Protein AF-A0A2T4RXW9-F1 (afdb_monomer_lite)

InterPro domains:
  IPR000600 ROK family [PF00480] (1-133)
  IPR000600 ROK family [PTHR18964] (1-134)
  IPR043129 ATPase, nucleotide binding domain [SSF53067] (1-134)

Radius of gyration: 15.94 Å; chains: 1; bounding box: 41×26×48 Å

pLDDT: mean 94.67, std 6.49, range [52.62, 98.5]

Foldseek 3Di:
DFDFAWDQDPNDTDLPPPRCPRRQQQPQLPPVQQDDDPVGGGRGLRLCQPFVNLVVLCLVCVVVDPFDFPCVVCVVVVNDTSLNLLVRVVVVRPSSVVSVVSNVVSVVVSVVVCCVVPVDPDDDDDDPCVVSPD

Secondary structure (DSSP, 8-state):
-------EETTEE---SSS-TT-GGGSB--TT--SB-TTS-BSBTHHHHSHHHHHHHHHHHGGG-----TTHHHHHTT---HHHHHHHHHTT-HHHHHHHHHHHHHHHHHHHHHHHHH--S-----STTGGGG-

Structure (mmCIF, N/CA/C/O backbone):
data_AF-A0A2T4RXW9-F1
#
_entry.id   AF-A0A2T4RXW9-F1
#
loop_
_atom_site.group_PDB
_atom_site.id
_atom_site.type_symbol
_atom_site.label_atom_id
_atom_site.label_alt_id
_atom_site.label_comp_id
_atom_site.label_asym_id
_atom_site.label_entity_id
_atom_site.label_seq_id
_atom_site.pdbx_PDB_ins_code
_atom_site.Cartn_x
_atom_site.Cartn_y
_atom_site.Cartn_z
_atom_site.occupancy
_atom_site.B_iso_or_equiv
_atom_site.auth_seq_id
_atom_site.auth_comp_id
_atom_site.auth_asym_id
_atom_site.auth_atom_id
_atom_site.pdbx_PDB_model_num
ATOM 1 N N . THR A 1 1 ? 6.193 -7.830 5.918 1.00 68.06 1 THR A N 1
ATOM 2 C CA . THR A 1 1 ? 5.883 -8.152 4.504 1.00 68.06 1 THR A CA 1
ATOM 3 C C . THR A 1 1 ? 5.843 -6.855 3.726 1.00 68.06 1 THR A C 1
ATOM 5 O O . THR A 1 1 ? 5.396 -5.870 4.300 1.00 68.06 1 THR A O 1
ATOM 8 N N . GLY A 1 2 ? 6.357 -6.832 2.495 1.00 88.94 2 GLY A N 1
ATOM 9 C CA . GLY A 1 2 ? 6.596 -5.599 1.734 1.00 88.94 2 GLY A CA 1
ATOM 10 C C . GLY A 1 2 ? 5.673 -5.380 0.534 1.00 88.94 2 GLY A C 1
ATOM 11 O O . GLY A 1 2 ? 4.730 -6.145 0.332 1.00 88.94 2 GLY A O 1
ATOM 12 N N . VAL A 1 3 ? 5.964 -4.350 -0.266 1.00 95.00 3 VAL A N 1
ATOM 13 C CA . VAL A 1 3 ? 5.346 -4.127 -1.589 1.00 95.00 3 VAL A CA 1
ATOM 14 C C . VAL A 1 3 ? 6.419 -4.311 -2.660 1.00 95.00 3 VAL A C 1
ATOM 16 O O . VAL A 1 3 ? 7.339 -3.510 -2.760 1.00 95.00 3 VAL A O 1
ATOM 19 N N . GLY A 1 4 ? 6.304 -5.369 -3.461 1.00 93.00 4 GLY A N 1
ATOM 20 C CA . GLY A 1 4 ? 7.194 -5.627 -4.597 1.00 93.00 4 GLY A CA 1
ATOM 21 C C . GLY A 1 4 ? 6.588 -5.167 -5.921 1.00 93.00 4 GLY A C 1
ATOM 22 O O . GLY A 1 4 ? 5.380 -4.949 -6.015 1.00 93.00 4 GLY A O 1
ATOM 23 N N . GLY A 1 5 ? 7.421 -5.050 -6.953 1.00 93.38 5 GLY A N 1
ATOM 24 C CA . GLY A 1 5 ? 6.986 -4.726 -8.308 1.00 93.38 5 GLY A CA 1
ATOM 25 C C . GLY A 1 5 ? 7.767 -5.474 -9.374 1.00 93.38 5 GLY A C 1
ATOM 26 O O . GLY A 1 5 ? 8.838 -6.018 -9.127 1.00 93.38 5 GLY A O 1
ATOM 27 N N . GLY A 1 6 ? 7.206 -5.490 -10.579 1.00 94.75 6 GLY A N 1
ATOM 28 C CA . GLY A 1 6 ? 7.844 -6.038 -11.766 1.00 94.75 6 GLY A CA 1
ATOM 29 C C . GLY A 1 6 ? 7.300 -5.358 -13.014 1.00 94.75 6 GLY A C 1
ATOM 30 O O . GLY A 1 6 ? 6.125 -4.999 -13.070 1.00 94.75 6 GLY A O 1
ATOM 31 N N . ILE A 1 7 ? 8.158 -5.173 -14.016 1.00 95.94 7 ILE A N 1
ATOM 32 C CA . ILE A 1 7 ? 7.764 -4.654 -15.328 1.00 95.94 7 ILE A CA 1
ATOM 33 C C . ILE A 1 7 ? 8.137 -5.694 -16.381 1.00 95.94 7 ILE A C 1
ATOM 35 O O . ILE A 1 7 ? 9.286 -6.137 -16.453 1.00 95.94 7 ILE A O 1
ATOM 39 N N . ILE A 1 8 ? 7.162 -6.056 -17.215 1.00 96.75 8 ILE A N 1
ATOM 40 C CA . ILE A 1 8 ? 7.368 -6.863 -18.419 1.00 96.75 8 ILE A CA 1
ATOM 41 C C . ILE A 1 8 ? 7.169 -5.945 -19.622 1.00 96.75 8 ILE A C 1
ATOM 43 O O . ILE A 1 8 ? 6.086 -5.396 -19.812 1.00 96.75 8 ILE A O 1
ATOM 47 N N . SER A 1 9 ? 8.207 -5.791 -20.443 1.00 96.38 9 SER A N 1
ATOM 48 C CA . SER A 1 9 ? 8.174 -4.997 -21.671 1.00 96.38 9 SER A CA 1
ATOM 49 C C . SER A 1 9 ? 8.658 -5.843 -22.841 1.00 96.38 9 SER A C 1
ATOM 51 O O . SER A 1 9 ? 9.688 -6.511 -22.747 1.00 96.38 9 SER A O 1
ATOM 53 N N . ASN A 1 10 ? 7.890 -5.866 -23.934 1.00 95.81 10 ASN A N 1
ATOM 54 C CA . ASN A 1 10 ? 8.174 -6.691 -25.117 1.00 95.81 10 ASN A CA 1
ATOM 55 C C . ASN A 1 10 ? 8.440 -8.172 -24.776 1.00 95.81 10 ASN A C 1
ATOM 57 O O . ASN A 1 10 ? 9.373 -8.787 -25.292 1.00 95.81 10 ASN A O 1
ATOM 61 N N . GLY A 1 11 ? 7.648 -8.731 -23.854 1.00 96.38 11 GLY A N 1
ATOM 62 C CA . GLY A 1 11 ? 7.772 -10.124 -23.409 1.00 96.38 11 GLY A CA 1
ATOM 63 C C . GLY A 1 11 ? 8.999 -10.423 -22.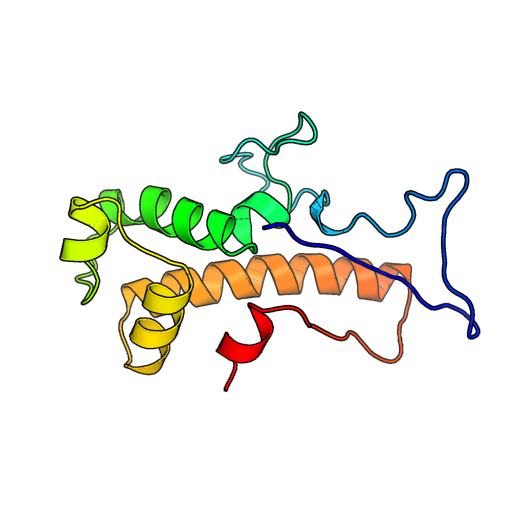540 1.00 96.38 11 GLY A C 1
ATOM 64 O O . GLY A 1 11 ? 9.256 -11.588 -22.253 1.00 96.38 11 GLY A O 1
ATOM 65 N N . LYS A 1 12 ? 9.761 -9.407 -22.113 1.00 96.69 12 LYS A N 1
ATOM 66 C CA . LYS A 1 12 ? 10.962 -9.566 -21.280 1.00 96.69 12 LYS A CA 1
ATOM 67 C C . LYS A 1 12 ? 10.815 -8.847 -19.945 1.00 96.69 12 LYS A C 1
ATOM 69 O O . LYS A 1 12 ? 10.240 -7.761 -19.879 1.00 96.69 12 LYS A O 1
ATOM 74 N N . LEU A 1 13 ? 11.373 -9.442 -18.894 1.00 95.88 13 LEU A N 1
ATOM 75 C CA . LEU A 1 13 ? 11.480 -8.799 -17.587 1.00 95.88 13 LEU A CA 1
ATOM 76 C C . LEU A 1 13 ? 12.491 -7.651 -17.634 1.00 95.88 13 LEU A C 1
ATOM 78 O O . LEU A 1 13 ? 13.586 -7.780 -18.186 1.00 95.88 13 LEU A O 1
ATOM 82 N N . VAL A 1 14 ? 12.120 -6.525 -17.032 1.00 95.69 14 VAL A N 1
ATOM 83 C CA . VAL A 1 14 ? 13.002 -5.370 -16.865 1.00 95.69 14 VAL A CA 1
ATOM 84 C C . VAL A 1 14 ? 13.745 -5.504 -15.539 1.00 95.69 14 VAL A C 1
ATOM 86 O O . VAL A 1 14 ? 13.194 -5.223 -14.480 1.00 95.69 14 VAL A O 1
ATOM 89 N N . HIS A 1 15 ? 15.015 -5.899 -15.606 1.00 95.69 15 HIS A N 1
ATOM 90 C CA . HIS A 1 15 ? 15.870 -6.047 -14.422 1.00 95.69 15 HIS A CA 1
ATOM 91 C C . HIS A 1 15 ? 16.590 -4.752 -14.011 1.00 95.69 15 HIS A C 1
ATOM 93 O O . HIS A 1 15 ? 17.044 -4.636 -12.878 1.00 95.69 15 HIS A O 1
ATOM 99 N N . GLY A 1 16 ? 16.714 -3.769 -14.908 1.00 94.81 16 GLY A N 1
ATOM 100 C CA . GLY A 1 16 ? 17.574 -2.600 -14.686 1.00 94.81 16 GLY A CA 1
ATOM 101 C C . GLY A 1 16 ? 19.072 -2.939 -14.751 1.00 94.81 16 GLY A C 1
ATOM 102 O O . GLY A 1 16 ? 19.454 -4.070 -15.036 1.00 94.81 16 GLY A O 1
ATOM 103 N N . HIS A 1 17 ? 19.933 -1.946 -14.509 1.00 96.12 17 HIS A N 1
ATOM 104 C CA . HIS A 1 17 ? 21.391 -2.090 -14.644 1.00 96.12 17 HIS A CA 1
ATOM 105 C C . HIS A 1 17 ? 22.004 -3.115 -13.669 1.00 96.12 17 HIS A C 1
ATOM 107 O O . HIS A 1 17 ? 22.944 -3.815 -14.031 1.00 96.12 17 HIS A O 1
ATOM 113 N N . ASN A 1 18 ? 21.464 -3.213 -12.451 1.00 94.62 18 ASN A N 1
ATOM 114 C CA . ASN A 1 18 ? 22.005 -4.023 -11.353 1.00 94.62 18 ASN A CA 1
ATOM 115 C C . ASN A 1 18 ? 20.979 -4.995 -10.738 1.00 94.62 18 ASN A C 1
ATOM 117 O O . ASN A 1 18 ? 21.178 -5.466 -9.623 1.00 94.62 18 ASN A O 1
ATOM 121 N N . GLY A 1 19 ? 19.868 -5.269 -11.425 1.00 93.81 19 GLY A N 1
ATOM 122 C CA . GLY A 1 19 ? 18.820 -6.162 -10.919 1.00 93.81 19 GLY A CA 1
ATOM 123 C C . GLY A 1 19 ? 17.761 -5.501 -10.028 1.00 93.81 19 GLY A C 1
ATOM 124 O O . GLY A 1 19 ? 16.800 -6.173 -9.679 1.00 93.81 19 GLY A O 1
ATOM 125 N N . SER A 1 20 ? 17.882 -4.208 -9.701 1.00 92.38 20 SER A N 1
ATOM 126 C CA . SER A 1 20 ? 16.906 -3.457 -8.883 1.00 92.38 20 SER A CA 1
ATOM 127 C C . SER A 1 20 ? 15.842 -2.720 -9.713 1.00 92.38 20 SER A C 1
ATOM 129 O O . SER A 1 20 ? 15.364 -1.645 -9.345 1.00 92.38 20 SER A O 1
ATOM 131 N N . GLY A 1 21 ? 15.515 -3.233 -10.899 1.00 92.12 21 GLY A N 1
ATOM 132 C CA . GLY A 1 21 ? 14.428 -2.703 -11.716 1.00 92.12 21 GLY A CA 1
ATOM 133 C C . GLY A 1 21 ? 13.073 -2.877 -11.025 1.00 92.12 21 GLY A C 1
ATOM 134 O O . GLY A 1 21 ? 12.817 -3.901 -10.409 1.00 92.12 21 GLY A O 1
ATOM 135 N N . ALA A 1 22 ? 12.186 -1.889 -11.180 1.00 92.88 22 ALA A N 1
ATOM 136 C CA . ALA A 1 22 ? 10.798 -1.948 -10.709 1.00 92.88 22 ALA A CA 1
ATOM 137 C C . ALA A 1 22 ? 10.598 -2.099 -9.181 1.00 92.88 22 ALA A C 1
ATOM 139 O O . ALA A 1 22 ? 9.590 -2.652 -8.745 1.00 92.88 22 ALA A O 1
ATOM 140 N N . GLU A 1 23 ? 11.484 -1.513 -8.369 1.00 94.88 23 GLU A N 1
ATOM 141 C CA . GLU A 1 23 ? 11.348 -1.365 -6.905 1.00 94.88 23 GLU A CA 1
ATOM 142 C C . GLU A 1 23 ? 10.218 -0.382 -6.500 1.00 94.88 23 GLU A C 1
ATOM 144 O O . GLU A 1 23 ? 10.430 0.627 -5.818 1.00 94.88 23 GLU A O 1
ATOM 149 N N . ILE A 1 24 ? 8.985 -0.642 -6.955 1.00 94.75 24 ILE A N 1
ATOM 150 C CA . ILE A 1 24 ? 7.825 0.256 -6.804 1.00 94.75 24 ILE A CA 1
ATOM 151 C C . ILE A 1 24 ? 7.409 0.451 -5.344 1.00 94.75 24 ILE A C 1
ATOM 153 O O . ILE A 1 24 ? 6.852 1.493 -5.004 1.00 94.75 24 ILE A O 1
ATOM 157 N N . GLY A 1 25 ? 7.712 -0.508 -4.462 1.00 96.56 25 GLY A N 1
ATOM 158 C CA . GLY A 1 25 ? 7.450 -0.386 -3.028 1.00 96.56 25 GLY A CA 1
ATOM 159 C C . GLY A 1 25 ? 8.159 0.800 -2.390 1.00 96.56 25 GLY A C 1
ATOM 160 O O . GLY A 1 25 ? 7.667 1.356 -1.409 1.00 96.56 25 GLY A O 1
ATOM 161 N N . HIS A 1 26 ? 9.273 1.240 -2.978 1.00 97.12 26 HIS A N 1
ATOM 162 C CA . HIS A 1 26 ? 10.061 2.370 -2.500 1.00 97.12 26 HIS A CA 1
ATOM 163 C C . HIS A 1 26 ? 9.709 3.699 -3.178 1.00 97.12 26 HIS A C 1
ATOM 165 O O . HIS A 1 26 ? 10.315 4.726 -2.856 1.00 97.12 26 HIS A O 1
ATOM 171 N N . PHE A 1 27 ? 8.703 3.718 -4.059 1.00 95.12 27 PHE A N 1
ATOM 172 C CA . PHE A 1 27 ? 8.151 4.955 -4.602 1.00 95.12 27 PHE A CA 1
ATOM 173 C C . PHE A 1 27 ? 7.596 5.809 -3.458 1.00 95.12 27 PHE A C 1
ATOM 175 O O . PHE A 1 27 ? 6.800 5.322 -2.657 1.00 95.12 27 PHE A O 1
ATOM 182 N N . ARG A 1 28 ? 7.993 7.084 -3.358 1.00 97.12 28 ARG A N 1
ATOM 183 C CA . ARG A 1 28 ? 7.434 7.982 -2.339 1.00 97.12 28 ARG A CA 1
ATOM 184 C C . ARG A 1 28 ? 6.034 8.439 -2.745 1.00 97.12 28 ARG A C 1
ATOM 186 O O . ARG A 1 28 ? 5.897 9.220 -3.681 1.00 97.12 28 ARG A O 1
ATOM 193 N N . VAL A 1 29 ? 5.027 7.954 -2.029 1.00 98.00 29 VAL A N 1
ATOM 194 C CA . VAL A 1 29 ? 3.603 8.264 -2.259 1.00 98.00 29 VAL A CA 1
ATOM 195 C C . VAL A 1 29 ? 2.973 9.000 -1.079 1.00 98.00 29 VAL A C 1
ATOM 197 O O . VAL A 1 29 ? 1.980 9.701 -1.246 1.00 98.00 29 VAL A O 1
ATOM 200 N N . ASP A 1 30 ? 3.565 8.876 0.109 1.00 97.81 30 ASP A N 1
ATOM 201 C CA . ASP A 1 30 ? 3.232 9.709 1.254 1.00 97.81 30 ASP A CA 1
ATOM 202 C C . ASP A 1 30 ? 4.176 10.918 1.298 1.00 97.81 30 ASP A C 1
ATOM 204 O O . ASP A 1 30 ? 5.315 10.838 1.768 1.00 97.81 30 ASP A O 1
ATOM 208 N N . PHE A 1 31 ? 3.696 12.047 0.778 1.00 96.56 31 PHE A N 1
ATOM 209 C CA . PHE A 1 31 ? 4.461 13.295 0.693 1.00 96.56 31 PHE A CA 1
ATOM 210 C C . PHE A 1 31 ? 4.719 13.950 2.049 1.00 96.56 31 PHE A C 1
ATOM 212 O O . PHE A 1 31 ? 5.733 14.633 2.203 1.00 96.56 31 PHE A O 1
ATOM 219 N N . ASP A 1 32 ? 3.874 13.662 3.039 1.00 97.19 32 ASP A N 1
ATOM 220 C CA . ASP A 1 32 ? 4.060 14.110 4.420 1.00 97.19 32 ASP A CA 1
ATOM 221 C C . ASP A 1 32 ? 5.138 13.293 5.146 1.00 97.19 32 ASP A C 1
ATOM 223 O O . ASP A 1 32 ? 5.513 13.621 6.270 1.00 97.19 32 ASP A O 1
ATOM 227 N N . GLN A 1 33 ? 5.660 12.232 4.511 1.00 97.25 33 GLN A N 1
ATOM 228 C CA . GLN A 1 33 ? 6.786 11.434 5.003 1.00 97.25 33 GLN A CA 1
ATOM 229 C C . GLN A 1 33 ? 6.558 10.868 6.415 1.00 97.25 33 GLN A C 1
ATOM 231 O O . GLN A 1 33 ? 7.497 10.756 7.209 1.00 97.25 33 GLN A O 1
ATOM 236 N N . ARG A 1 34 ? 5.313 10.481 6.724 1.00 97.44 34 ARG A N 1
ATOM 237 C CA . ARG A 1 34 ? 4.868 10.135 8.085 1.00 97.44 34 ARG A CA 1
ATOM 238 C C . ARG A 1 34 ? 5.516 8.870 8.624 1.00 97.44 34 ARG A C 1
ATOM 240 O O . ARG A 1 34 ? 5.683 8.746 9.833 1.00 97.44 34 ARG A O 1
ATOM 247 N N . PHE A 1 35 ? 5.866 7.933 7.746 1.00 98.12 35 PHE A N 1
ATOM 248 C CA . PHE A 1 35 ? 6.380 6.623 8.137 1.00 98.12 35 PHE A CA 1
ATOM 249 C C . PHE A 1 35 ? 7.759 6.362 7.533 1.00 98.12 35 PHE A C 1
ATOM 251 O O . PHE A 1 35 ? 7.955 6.504 6.319 1.00 98.12 35 PHE A O 1
ATOM 258 N N . ALA A 1 36 ? 8.698 5.948 8.384 1.00 98.00 36 ALA A N 1
ATOM 259 C CA . ALA A 1 36 ? 10.020 5.494 7.973 1.00 98.00 36 ALA A CA 1
ATOM 260 C C . ALA A 1 36 ? 9.929 4.143 7.244 1.00 98.00 36 ALA A C 1
ATOM 262 O O . ALA A 1 36 ? 9.133 3.277 7.607 1.00 98.00 36 ALA A O 1
ATOM 263 N N . CYS A 1 37 ? 10.750 3.971 6.211 1.00 97.75 37 CYS A N 1
ATOM 264 C CA . CYS A 1 37 ? 10.898 2.737 5.452 1.00 97.75 37 CYS A CA 1
ATOM 265 C C . CYS A 1 37 ? 12.264 2.111 5.739 1.00 97.75 37 CYS A C 1
ATOM 267 O O . CYS A 1 37 ? 13.265 2.810 5.905 1.00 97.75 37 CYS A O 1
ATOM 269 N N . ASN A 1 38 ? 12.329 0.782 5.707 1.00 94.44 38 ASN A N 1
ATOM 270 C CA . ASN A 1 38 ? 13.564 0.036 5.943 1.00 94.44 38 ASN A CA 1
ATOM 271 C C . ASN A 1 38 ? 14.639 0.273 4.868 1.00 94.44 38 ASN A C 1
ATOM 273 O O . ASN A 1 38 ? 15.803 -0.037 5.098 1.00 94.44 38 ASN A O 1
ATOM 277 N N . CYS A 1 39 ? 14.288 0.867 3.721 1.00 95.69 39 CYS A N 1
ATOM 278 C CA . CYS A 1 39 ? 15.264 1.295 2.714 1.00 95.69 39 CYS A CA 1
ATOM 279 C C . CYS A 1 39 ? 16.042 2.572 3.099 1.00 95.69 39 CYS A C 1
ATOM 281 O O . CYS A 1 39 ? 16.876 3.032 2.320 1.00 95.69 39 CYS A O 1
ATOM 283 N N . GLY A 1 40 ? 15.758 3.171 4.264 1.00 97.19 40 GLY A N 1
ATOM 284 C CA . GLY A 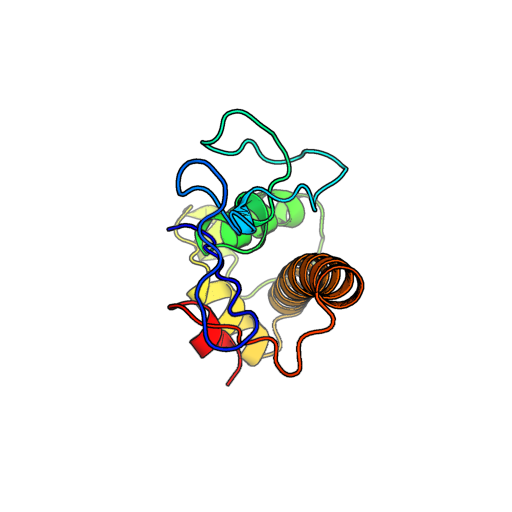1 40 ? 16.423 4.377 4.772 1.00 97.19 40 GLY A CA 1
ATOM 285 C C . GLY A 1 40 ? 15.759 5.701 4.375 1.00 97.19 40 GLY A C 1
ATOM 286 O O . GLY A 1 40 ? 16.297 6.765 4.672 1.00 97.19 40 GLY A O 1
ATOM 287 N N . LYS A 1 41 ? 14.600 5.659 3.704 1.00 96.75 41 LYS A N 1
ATOM 288 C CA . LYS A 1 41 ? 13.794 6.836 3.319 1.00 96.75 41 LYS A CA 1
ATOM 289 C C . LYS A 1 41 ? 12.459 6.865 4.069 1.00 96.75 41 LYS A C 1
ATOM 291 O O . LYS A 1 41 ? 12.115 5.916 4.766 1.00 96.75 41 LYS A O 1
ATOM 296 N N . ASN A 1 42 ? 11.664 7.915 3.853 1.00 98.25 42 ASN A N 1
ATOM 297 C CA . ASN A 1 42 ? 10.317 8.050 4.412 1.00 98.25 42 ASN A CA 1
ATOM 298 C C . ASN A 1 42 ? 9.249 8.153 3.316 1.00 98.25 42 ASN A C 1
ATOM 300 O O . ASN A 1 42 ? 9.488 8.702 2.237 1.00 98.25 42 ASN A O 1
ATOM 304 N N . GLY A 1 43 ? 8.048 7.664 3.631 1.00 97.94 43 GLY A N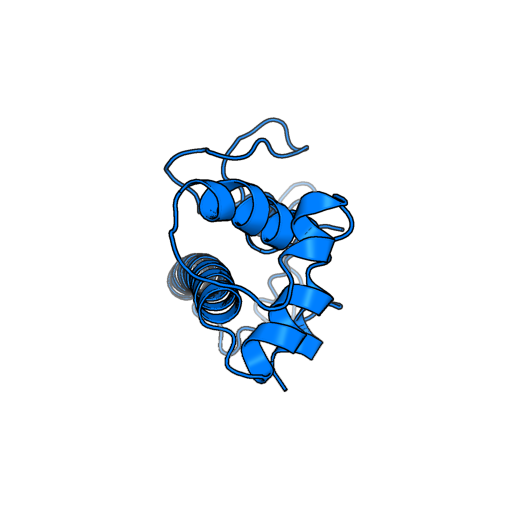 1
ATOM 305 C CA . GLY A 1 43 ? 6.851 7.815 2.798 1.00 97.94 43 GLY A CA 1
ATOM 306 C C . GLY A 1 43 ? 6.775 6.897 1.574 1.00 97.94 43 GLY A C 1
ATOM 307 O O . GLY A 1 43 ? 6.054 7.192 0.618 1.00 97.94 43 GLY A O 1
ATOM 308 N N . CYS A 1 44 ? 7.539 5.804 1.576 1.00 98.50 44 CYS A N 1
ATOM 309 C CA . CYS A 1 44 ? 7.487 4.774 0.542 1.00 98.50 44 CYS A CA 1
ATOM 310 C C . CYS A 1 44 ? 6.100 4.108 0.468 1.00 98.50 44 CYS A C 1
ATOM 312 O O . CYS A 1 44 ? 5.442 3.939 1.488 1.00 98.50 44 CYS A O 1
ATOM 314 N N . LEU A 1 45 ? 5.675 3.662 -0.716 1.00 97.94 45 LEU A N 1
ATOM 315 C CA . LEU A 1 45 ? 4.408 2.948 -0.924 1.00 97.94 45 LEU A CA 1
ATOM 316 C C . LEU A 1 45 ? 4.241 1.761 0.030 1.00 97.94 45 LEU A C 1
ATOM 318 O O . LEU A 1 45 ? 3.164 1.548 0.582 1.00 97.94 45 LEU A O 1
ATOM 322 N N . GLU A 1 46 ? 5.321 1.031 0.295 1.00 97.38 46 GLU A N 1
ATOM 323 C CA . GLU A 1 46 ? 5.331 -0.067 1.256 1.00 97.38 46 GLU A CA 1
ATOM 324 C C . GLU A 1 46 ? 4.840 0.339 2.654 1.00 97.38 46 GLU A C 1
ATOM 326 O O . GLU A 1 46 ? 4.138 -0.437 3.306 1.00 97.38 46 GLU A O 1
ATOM 331 N N . THR A 1 47 ? 5.150 1.552 3.116 1.00 98.06 47 THR A N 1
ATOM 332 C CA . THR A 1 47 ? 4.826 1.988 4.482 1.00 98.06 47 THR A CA 1
ATOM 333 C C . THR A 1 47 ? 3.360 2.360 4.668 1.00 98.06 47 THR A C 1
ATOM 335 O O . THR A 1 47 ? 2.943 2.580 5.806 1.00 98.06 47 THR A O 1
ATOM 338 N N . VAL A 1 48 ? 2.581 2.391 3.582 1.00 97.75 48 VAL A N 1
ATOM 339 C CA . VAL A 1 48 ? 1.151 2.730 3.580 1.00 97.75 48 VAL A CA 1
ATOM 340 C C . VAL A 1 48 ? 0.267 1.690 2.888 1.00 97.75 48 VAL A C 1
ATOM 342 O O . VAL A 1 48 ? -0.929 1.677 3.144 1.00 97.75 48 VAL A O 1
ATOM 345 N N . ALA A 1 49 ? 0.821 0.810 2.046 1.00 96.69 49 ALA A N 1
ATOM 346 C CA . ALA A 1 49 ? 0.049 -0.165 1.265 1.00 96.69 49 ALA A CA 1
ATOM 347 C C . ALA A 1 49 ? 0.409 -1.639 1.531 1.00 96.69 49 ALA A C 1
ATOM 349 O O . ALA A 1 49 ? -0.287 -2.532 1.051 1.00 96.69 49 ALA A O 1
ATOM 350 N N . SER A 1 50 ? 1.461 -1.927 2.307 1.00 96.12 50 SER A N 1
ATOM 351 C CA . SER A 1 50 ? 1.700 -3.290 2.807 1.00 96.12 50 SER A CA 1
ATOM 352 C C . SER A 1 50 ? 0.754 -3.637 3.964 1.00 96.12 50 SER A C 1
ATOM 354 O O . SER A 1 50 ? 0.097 -2.761 4.528 1.00 96.12 50 SER A O 1
ATOM 356 N N . ALA A 1 51 ? 0.740 -4.902 4.398 1.00 95.12 51 ALA A N 1
ATOM 357 C CA . ALA A 1 51 ? 0.020 -5.305 5.610 1.00 95.12 51 ALA A CA 1
ATOM 358 C C . ALA A 1 51 ? 0.442 -4.479 6.844 1.00 95.12 51 ALA A C 1
ATOM 360 O O . ALA A 1 51 ? -0.399 -4.020 7.614 1.00 95.12 51 ALA A O 1
ATOM 361 N N . THR A 1 52 ? 1.745 -4.229 7.004 1.00 95.50 52 THR A N 1
ATOM 362 C CA . THR A 1 52 ? 2.263 -3.348 8.060 1.00 95.50 52 THR A CA 1
ATOM 363 C C . THR A 1 52 ? 1.887 -1.888 7.800 1.00 95.50 52 THR A C 1
ATOM 365 O O . THR A 1 52 ? 1.559 -1.161 8.733 1.00 95.50 52 THR A O 1
ATOM 368 N N . GLY A 1 53 ? 1.871 -1.459 6.536 1.00 97.31 53 GLY A N 1
ATOM 369 C CA . GLY A 1 53 ? 1.483 -0.104 6.155 1.00 97.31 53 GLY A CA 1
ATOM 370 C C . GLY A 1 53 ? 0.023 0.233 6.463 1.00 97.31 53 GLY A C 1
ATOM 371 O O . GLY A 1 53 ? -0.275 1.328 6.930 1.00 97.31 53 GLY A O 1
ATOM 372 N N . VAL A 1 54 ? -0.884 -0.731 6.315 1.00 97.62 54 VAL A N 1
ATOM 373 C CA . VAL A 1 54 ? -2.285 -0.580 6.735 1.00 97.62 54 VAL A CA 1
ATOM 374 C C . VAL A 1 54 ? -2.373 -0.347 8.245 1.00 97.62 54 VAL A C 1
ATOM 376 O O . VAL A 1 54 ? -3.062 0.571 8.690 1.00 97.62 54 VAL A O 1
ATOM 379 N N . VAL A 1 55 ? -1.619 -1.111 9.041 1.00 97.44 55 VAL A N 1
ATOM 380 C CA . VAL A 1 55 ? -1.552 -0.924 10.500 1.00 97.44 55 VAL A CA 1
ATOM 381 C C . VAL A 1 55 ? -0.949 0.439 10.864 1.00 97.44 55 VAL A C 1
ATOM 383 O O . VAL A 1 55 ? -1.449 1.098 11.777 1.00 97.44 55 VAL A O 1
ATOM 386 N N . ASN A 1 56 ? 0.060 0.916 10.126 1.00 98.00 56 ASN A N 1
ATOM 387 C CA . ASN A 1 56 ? 0.604 2.267 10.305 1.00 98.00 56 ASN A CA 1
ATOM 388 C C . ASN A 1 56 ? -0.482 3.339 10.130 1.00 98.00 56 ASN A C 1
ATOM 390 O O . ASN A 1 56 ? -0.596 4.248 10.957 1.00 98.00 56 ASN A O 1
ATOM 394 N N . LEU A 1 57 ? -1.310 3.218 9.086 1.00 98.31 57 LEU A N 1
ATOM 395 C CA . LEU A 1 57 ? -2.419 4.142 8.841 1.00 98.31 57 LEU A CA 1
ATOM 396 C C . LEU A 1 57 ? -3.457 4.086 9.966 1.00 98.31 57 LEU A C 1
ATOM 398 O O . LEU A 1 57 ? -3.877 5.140 10.444 1.00 98.31 57 LEU A O 1
ATOM 402 N N . VAL A 1 58 ? -3.824 2.890 10.439 1.00 98.19 58 VAL A N 1
ATOM 403 C CA . VAL A 1 58 ? -4.734 2.730 11.586 1.00 98.19 58 VAL A CA 1
ATOM 404 C C . VAL A 1 58 ? -4.193 3.465 12.810 1.00 98.19 58 VAL A C 1
ATOM 406 O O . VAL A 1 58 ? -4.880 4.331 13.350 1.00 98.19 58 VAL A O 1
ATOM 409 N N . LYS A 1 59 ? -2.949 3.181 13.215 1.00 96.94 59 LYS A N 1
ATOM 410 C CA . LYS A 1 59 ? -2.318 3.797 14.394 1.00 96.94 59 LYS A CA 1
ATOM 411 C C . LYS A 1 59 ? -2.208 5.317 14.270 1.00 96.94 59 LYS A C 1
ATOM 413 O O . LYS A 1 59 ? -2.352 6.027 15.260 1.00 96.94 59 LYS A O 1
ATOM 418 N N . PHE A 1 60 ? -1.983 5.825 13.060 1.00 97.75 60 PHE A N 1
ATOM 419 C CA . PHE A 1 60 ? -1.881 7.259 12.807 1.00 97.75 60 PHE A CA 1
ATOM 420 C C . PHE A 1 60 ? -3.233 7.983 12.852 1.00 97.75 60 PHE A C 1
ATOM 422 O O . PHE A 1 60 ? -3.308 9.093 13.383 1.00 97.75 60 PHE A O 1
ATOM 429 N N . TYR A 1 61 ? -4.283 7.398 12.269 1.00 97.50 61 TYR A N 1
ATOM 430 C CA . TYR A 1 61 ? -5.584 8.057 12.116 1.00 97.50 61 TYR A CA 1
ATOM 431 C C . TYR A 1 61 ? -6.543 7.808 13.277 1.00 97.50 61 TYR A C 1
ATOM 433 O O . TYR A 1 61 ? -7.312 8.708 13.604 1.00 97.50 61 TYR A O 1
ATOM 441 N N . HIS A 1 62 ? -6.484 6.644 13.926 1.00 95.94 62 HIS A N 1
ATOM 442 C CA . HIS A 1 62 ? -7.343 6.312 15.063 1.00 95.94 62 HIS A CA 1
ATOM 443 C C . HIS A 1 62 ? -7.389 7.408 16.150 1.00 95.94 62 HIS A C 1
ATOM 445 O O . HIS A 1 62 ? -8.487 7.837 16.490 1.00 95.94 62 HIS A O 1
ATOM 451 N N . PRO A 1 63 ? -6.260 7.956 16.655 1.00 95.00 63 PRO A N 1
ATOM 452 C CA . PRO A 1 63 ? -6.307 9.004 17.681 1.00 95.00 63 PRO A CA 1
ATOM 453 C C . PRO A 1 63 ? -6.770 10.378 17.164 1.00 95.00 63 PRO A C 1
ATOM 455 O O . PRO A 1 63 ? -6.953 11.296 17.959 1.00 95.00 63 PRO A O 1
ATOM 458 N N . LYS A 1 64 ? -6.919 10.556 15.845 1.00 94.44 64 LYS A N 1
ATOM 459 C CA . LYS A 1 64 ? -7.246 11.844 15.202 1.00 94.44 64 LYS A CA 1
ATOM 460 C C . LYS A 1 64 ? -8.693 11.934 14.739 1.00 94.44 64 LYS A C 1
ATOM 462 O O . LYS A 1 64 ? -9.151 13.019 14.391 1.00 94.44 64 LYS A O 1
ATOM 467 N N . LEU A 1 65 ? -9.386 10.804 14.678 1.00 90.19 65 LEU A N 1
ATOM 468 C CA . LEU A 1 65 ? -10.738 10.700 14.155 1.00 90.19 65 LEU A CA 1
ATOM 469 C C . LEU A 1 65 ? -11.684 10.265 15.270 1.00 90.19 65 LEU A C 1
ATOM 471 O O . LEU A 1 65 ? -11.360 9.412 16.085 1.00 90.19 65 LEU A O 1
ATOM 475 N N . THR A 1 66 ? -12.892 10.819 15.275 1.00 89.62 66 THR A N 1
ATOM 476 C CA . THR A 1 66 ? -13.952 10.472 16.235 1.00 89.62 66 THR A CA 1
ATOM 477 C C . THR A 1 66 ? -14.872 9.358 15.718 1.00 89.62 66 THR A C 1
ATOM 479 O O . THR A 1 66 ? -16.001 9.200 16.182 1.00 89.62 66 THR A O 1
ATOM 482 N N . ILE A 1 67 ? -14.401 8.576 14.742 1.00 89.31 67 ILE A N 1
ATOM 483 C CA . ILE A 1 67 ? -15.172 7.512 14.096 1.00 89.31 67 ILE A CA 1
ATOM 484 C C . ILE A 1 67 ? -15.109 6.260 14.971 1.00 89.31 67 ILE A C 1
ATOM 486 O O . ILE A 1 67 ? -14.031 5.734 15.243 1.00 89.31 67 ILE A O 1
ATOM 490 N N . LYS A 1 68 ? -16.270 5.761 15.405 1.00 90.06 68 LYS A N 1
ATOM 491 C CA . LYS A 1 68 ? -16.345 4.468 16.094 1.00 90.06 68 LYS A CA 1
ATOM 492 C C . LYS A 1 68 ? -15.974 3.348 15.127 1.00 90.06 68 LYS A C 1
ATOM 494 O O . LYS A 1 68 ? -16.411 3.358 13.980 1.00 90.06 68 LYS A O 1
ATOM 499 N N . SER A 1 69 ? -15.225 2.370 15.622 1.00 96.00 69 SER A N 1
ATOM 500 C CA . SER A 1 69 ? -14.826 1.200 14.848 1.00 96.00 69 SER A CA 1
ATOM 501 C C . SER A 1 69 ? -15.050 -0.084 15.641 1.00 96.00 69 SER A C 1
ATOM 503 O O . SER A 1 69 ? -14.845 -0.132 16.853 1.00 96.00 69 SER A O 1
ATOM 505 N N . SER A 1 70 ? -15.463 -1.127 14.938 1.00 96.88 70 SER A N 1
ATOM 506 C CA . SER A 1 70 ? -15.631 -2.499 15.413 1.00 96.88 70 SER A CA 1
ATOM 507 C C . SER A 1 70 ? -14.312 -3.160 15.825 1.00 96.88 70 SER A C 1
ATOM 509 O O . SER A 1 70 ? -14.326 -4.083 16.634 1.00 96.88 70 SER A O 1
ATOM 511 N N . ILE A 1 71 ? -13.171 -2.658 15.339 1.00 97.06 71 ILE A N 1
ATOM 512 C CA . ILE A 1 71 ? -11.832 -3.169 15.674 1.00 97.06 71 ILE A CA 1
ATOM 513 C C . ILE A 1 71 ? -11.160 -2.406 16.830 1.00 97.06 71 ILE A C 1
ATOM 515 O O . ILE A 1 71 ? -9.963 -2.565 17.057 1.00 97.06 71 ILE A O 1
ATOM 519 N N . LEU A 1 72 ? -11.900 -1.576 17.577 1.00 95.69 72 LEU A N 1
ATOM 520 C CA . LEU A 1 72 ? -11.340 -0.712 18.626 1.00 95.69 72 LEU A CA 1
ATOM 521 C C . LEU A 1 72 ? -10.533 -1.480 19.686 1.00 95.69 72 LEU A C 1
ATOM 523 O O . LEU A 1 72 ? -9.450 -1.040 20.064 1.00 95.69 72 LEU A O 1
ATOM 527 N N . GLU A 1 73 ? -11.032 -2.625 20.153 1.00 96.00 73 GLU A N 1
ATOM 528 C CA . GLU A 1 73 ? -10.315 -3.437 21.147 1.00 96.00 73 GLU A CA 1
ATOM 529 C C . GLU A 1 73 ? -9.011 -4.014 20.572 1.00 96.00 73 GLU A C 1
ATOM 531 O O . GLU A 1 73 ? -7.975 -3.967 21.229 1.00 96.00 73 GLU A O 1
ATOM 536 N N . LEU A 1 74 ? -9.005 -4.428 19.298 1.00 97.31 74 LEU A N 1
ATOM 537 C CA . LEU A 1 74 ? -7.782 -4.875 18.618 1.00 97.31 74 LEU A CA 1
ATOM 538 C C . LEU A 1 74 ? -6.740 -3.755 18.509 1.00 97.31 74 LEU A C 1
ATOM 540 O O . LEU A 1 74 ? -5.544 -4.021 18.613 1.00 97.31 74 LEU A O 1
ATOM 544 N N . ILE A 1 75 ? -7.181 -2.508 18.313 1.00 95.88 75 ILE A N 1
ATOM 545 C CA . ILE A 1 75 ? -6.294 -1.339 18.288 1.00 95.88 75 ILE A CA 1
ATOM 546 C C . ILE A 1 75 ? -5.698 -1.093 19.680 1.00 95.88 75 ILE A C 1
ATOM 548 O O . ILE A 1 75 ? -4.492 -0.883 19.790 1.00 95.88 75 ILE A O 1
ATOM 552 N N . LYS A 1 76 ? -6.518 -1.130 20.740 1.00 94.75 76 LYS A N 1
ATOM 553 C CA . LYS A 1 76 ? -6.064 -0.905 22.126 1.00 94.75 76 LYS A CA 1
ATOM 554 C C . LYS A 1 76 ? -5.067 -1.958 22.600 1.00 94.75 76 LYS A C 1
ATOM 556 O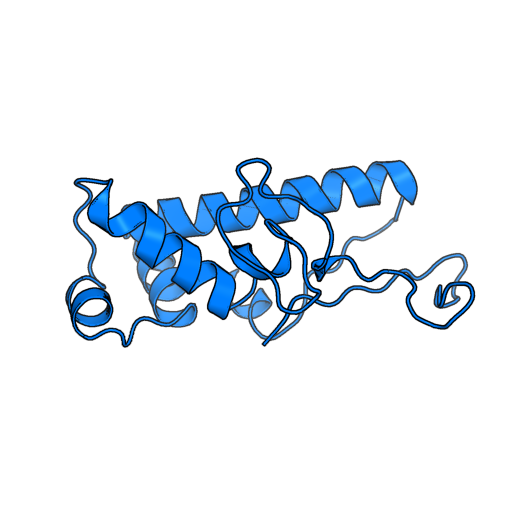 O . LYS A 1 76 ? -4.136 -1.625 23.323 1.00 94.75 76 LYS A O 1
ATOM 561 N N . GLU A 1 77 ? -5.264 -3.206 22.193 1.00 96.56 77 GLU A N 1
ATOM 562 C CA . GLU A 1 77 ? -4.395 -4.327 22.559 1.00 96.56 77 GLU A CA 1
ATOM 563 C C . GLU A 1 77 ? -3.154 -4.460 21.660 1.00 96.56 77 GLU A C 1
ATOM 565 O O . GLU A 1 77 ? -2.358 -5.375 21.844 1.00 96.56 77 GLU A O 1
ATOM 570 N N . ASP A 1 78 ? -2.988 -3.565 20.684 1.00 95.56 78 ASP A N 1
ATOM 571 C CA . ASP A 1 78 ? -1.933 -3.607 19.667 1.00 95.56 78 ASP A CA 1
ATOM 572 C C . ASP A 1 78 ? -1.885 -4.920 18.860 1.00 95.56 78 ASP A C 1
ATOM 574 O O . ASP A 1 78 ? -0.828 -5.403 18.457 1.00 95.56 78 ASP A O 1
ATOM 578 N N . ARG A 1 79 ? -3.060 -5.513 18.612 1.00 97.12 79 ARG A N 1
ATOM 579 C CA . ARG A 1 79 ? -3.224 -6.783 17.881 1.00 97.12 79 ARG A CA 1
ATOM 580 C C . ARG A 1 79 ? -3.884 -6.629 16.514 1.00 97.12 79 ARG A C 1
ATOM 582 O O . ARG A 1 79 ? -4.150 -7.632 15.859 1.00 97.12 79 ARG A O 1
ATOM 589 N N . VAL A 1 80 ? -4.174 -5.400 16.091 1.00 97.44 80 VAL A N 1
ATOM 590 C CA . VAL A 1 80 ? -4.813 -5.130 14.798 1.00 97.44 80 VAL A CA 1
ATOM 591 C C . VAL A 1 80 ? -3.940 -5.604 13.635 1.00 97.44 80 VAL A C 1
ATOM 593 O O . VAL A 1 80 ? -2.751 -5.291 13.547 1.00 97.44 80 VAL A O 1
ATOM 596 N N . THR A 1 81 ? -4.551 -6.329 12.706 1.00 96.50 81 THR A N 1
ATOM 597 C CA . THR A 1 81 ? -3.929 -6.751 11.452 1.00 96.50 81 THR A CA 1
ATOM 598 C C . THR A 1 81 ? -4.575 -6.052 10.260 1.00 96.50 81 THR A C 1
ATOM 600 O O . THR A 1 81 ? -5.685 -5.527 10.343 1.00 96.50 81 THR A O 1
ATOM 603 N N . ALA A 1 82 ? -3.904 -6.074 9.107 1.00 95.69 82 ALA A N 1
ATOM 604 C CA . ALA A 1 82 ? -4.505 -5.598 7.864 1.00 95.69 82 ALA A CA 1
ATOM 605 C C . ALA A 1 82 ? -5.805 -6.348 7.532 1.00 95.69 82 ALA A C 1
ATOM 607 O O . ALA A 1 82 ? -6.779 -5.724 7.124 1.00 95.69 82 ALA A O 1
ATOM 608 N N . LYS A 1 83 ? -5.840 -7.667 7.763 1.00 94.75 83 LYS A N 1
ATOM 609 C CA . LYS A 1 83 ? -7.024 -8.498 7.525 1.00 94.75 83 LYS A CA 1
ATOM 610 C C . LYS A 1 83 ? -8.227 -8.014 8.334 1.00 94.75 83 LYS A C 1
ATOM 612 O O . LYS A 1 83 ? -9.302 -7.879 7.764 1.00 94.75 83 LYS A O 1
ATOM 617 N N . ASP A 1 84 ? -8.035 -7.683 9.612 1.00 96.88 84 ASP A N 1
ATOM 618 C CA . ASP A 1 84 ? -9.115 -7.154 10.458 1.00 96.88 84 ASP A CA 1
ATOM 619 C C . ASP A 1 84 ? -9.707 -5.865 9.876 1.00 96.88 84 ASP A C 1
ATOM 621 O O . ASP A 1 84 ? -10.924 -5.687 9.877 1.00 96.88 84 ASP A O 1
ATOM 625 N N . VAL A 1 85 ? -8.855 -4.989 9.328 1.00 97.12 85 VAL A N 1
ATOM 626 C CA . VAL A 1 85 ? -9.284 -3.744 8.674 1.00 97.12 85 VAL A CA 1
ATOM 627 C C . VAL A 1 85 ? -10.121 -4.042 7.432 1.00 97.12 85 VAL A C 1
ATOM 629 O O . VAL A 1 85 ? -11.223 -3.514 7.310 1.00 97.12 85 VAL A O 1
ATOM 632 N N . PHE A 1 86 ? -9.654 -4.891 6.513 1.00 95.81 86 PHE A N 1
ATOM 633 C CA . PHE A 1 86 ? -10.429 -5.190 5.300 1.00 95.81 86 PHE A CA 1
ATOM 634 C C . PHE A 1 86 ? -11.721 -5.951 5.609 1.00 95.81 86 PHE A C 1
ATOM 636 O O . PHE A 1 86 ? -12.764 -5.619 5.053 1.00 95.81 86 PHE A O 1
ATOM 643 N N . ASP A 1 87 ? -11.697 -6.907 6.538 1.00 95.62 87 ASP A N 1
ATOM 644 C CA . ASP A 1 87 ? -12.892 -7.650 6.946 1.00 95.62 87 ASP A CA 1
ATOM 645 C C . ASP A 1 87 ? -13.937 -6.731 7.599 1.00 95.62 87 ASP A C 1
ATOM 647 O O . ASP A 1 87 ? -15.134 -6.865 7.339 1.00 95.62 87 ASP A O 1
ATOM 651 N N . ALA A 1 88 ? -13.509 -5.783 8.437 1.00 96.75 88 ALA A N 1
ATOM 652 C CA . ALA A 1 88 ? -14.400 -4.783 9.021 1.00 96.75 88 ALA A CA 1
ATOM 653 C C . ALA A 1 88 ? -14.916 -3.790 7.966 1.00 96.75 88 ALA A C 1
ATOM 655 O O . ALA A 1 88 ? -16.098 -3.445 7.969 1.00 96.75 88 ALA A O 1
ATOM 656 N N . SER A 1 89 ? -14.062 -3.385 7.021 1.00 96.75 89 SER A N 1
ATOM 657 C CA . SER A 1 89 ? -14.421 -2.531 5.882 1.00 96.75 89 SER A CA 1
ATOM 658 C C . SER A 1 89 ? -15.537 -3.157 5.034 1.00 96.75 89 SER A C 1
ATOM 660 O O . SER A 1 89 ? -16.561 -2.516 4.796 1.00 96.75 89 SER A O 1
ATOM 662 N N . LYS A 1 90 ? -15.426 -4.453 4.697 1.00 95.12 90 LYS A N 1
ATOM 663 C CA . LYS A 1 90 ? -16.469 -5.227 3.988 1.00 95.12 90 LYS A CA 1
ATOM 664 C C . LYS A 1 90 ? -17.798 -5.290 4.747 1.00 95.12 90 LYS A C 1
ATOM 666 O O . LYS A 1 90 ? -18.858 -5.392 4.138 1.00 95.12 90 LYS A O 1
ATOM 671 N N . LYS A 1 91 ? -17.757 -5.203 6.080 1.00 96.31 91 LYS A N 1
ATOM 672 C CA . LYS A 1 91 ? -18.943 -5.155 6.954 1.00 96.31 91 LYS A CA 1
ATOM 673 C C . LYS A 1 91 ? -19.504 -3.738 7.142 1.00 96.31 91 LYS A C 1
ATOM 675 O O . LYS A 1 91 ? -20.437 -3.564 7.923 1.00 96.31 91 LYS A O 1
ATOM 680 N N . GLY A 1 92 ? -18.962 -2.735 6.448 1.00 96.31 92 GLY A N 1
ATOM 681 C CA . GLY A 1 92 ? -19.443 -1.352 6.491 1.00 96.31 92 GLY A CA 1
ATOM 682 C C . GLY A 1 92 ? -18.868 -0.504 7.629 1.00 96.31 92 GLY A C 1
ATOM 683 O O . GLY A 1 92 ? -19.416 0.554 7.935 1.00 96.31 92 GLY A O 1
ATOM 684 N N . ASP A 1 93 ? -17.781 -0.937 8.276 1.00 97.44 93 ASP A N 1
ATOM 685 C CA . ASP A 1 93 ? -17.100 -0.136 9.294 1.00 97.44 93 ASP A CA 1
ATOM 686 C C . ASP A 1 93 ? -16.502 1.136 8.676 1.00 97.44 93 ASP A C 1
ATOM 688 O O . ASP A 1 93 ? -15.567 1.073 7.879 1.00 97.44 93 ASP A O 1
ATOM 692 N N . LEU A 1 94 ? -17.033 2.304 9.050 1.00 97.38 94 LEU A N 1
ATOM 693 C CA . LEU A 1 94 ? -16.671 3.581 8.424 1.00 97.38 94 LEU A CA 1
ATOM 694 C C . LEU A 1 94 ? -15.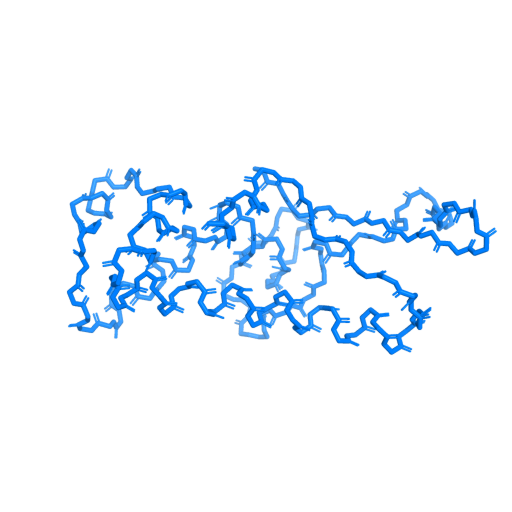196 3.952 8.608 1.00 97.38 94 LEU A C 1
ATOM 696 O O . LEU A 1 94 ? -14.595 4.543 7.711 1.00 97.38 94 LEU A O 1
ATOM 700 N N . PHE A 1 95 ? -14.596 3.612 9.752 1.00 97.94 95 PHE A N 1
ATOM 701 C CA . PHE A 1 95 ? -13.177 3.875 9.978 1.00 97.94 95 PHE A CA 1
ATOM 702 C C . PHE A 1 95 ? -12.323 2.968 9.091 1.00 97.94 95 PHE A C 1
ATOM 704 O O . PHE A 1 95 ? -11.386 3.431 8.444 1.00 97.94 95 PHE A O 1
ATOM 711 N N . CYS A 1 96 ? -12.669 1.687 9.000 1.00 97.88 96 CYS A N 1
ATOM 712 C CA . CYS A 1 96 ? -11.929 0.745 8.169 1.00 97.88 96 CYS A CA 1
ATOM 713 C C . CYS A 1 96 ? -12.119 1.004 6.669 1.00 97.88 96 CYS A C 1
ATOM 715 O O . CYS A 1 96 ? -11.163 0.853 5.905 1.00 97.88 96 CYS A O 1
ATOM 717 N N . LEU A 1 97 ? -13.301 1.466 6.250 1.00 97.19 97 LEU A N 1
ATOM 718 C CA . LEU A 1 97 ? -13.552 1.973 4.899 1.00 97.19 97 LEU A CA 1
ATOM 719 C C . LEU A 1 97 ? -12.651 3.170 4.592 1.00 97.19 97 LEU A C 1
ATOM 721 O O . LEU A 1 97 ? -11.971 3.170 3.569 1.00 97.19 97 LEU A O 1
ATOM 725 N N . PHE A 1 98 ? -12.565 4.139 5.508 1.00 97.75 98 PHE A N 1
ATOM 726 C CA . PHE A 1 98 ? -11.663 5.281 5.369 1.00 97.75 98 PHE A CA 1
ATOM 727 C C . PHE A 1 98 ? -10.200 4.839 5.192 1.00 97.75 98 PHE A C 1
ATOM 729 O O . PHE A 1 98 ? -9.518 5.309 4.280 1.00 97.75 98 PHE A O 1
ATOM 736 N N . ILE A 1 99 ? -9.707 3.905 6.015 1.00 98.06 99 ILE A N 1
ATOM 737 C CA . ILE A 1 99 ? -8.338 3.380 5.882 1.00 98.06 99 ILE A CA 1
ATOM 738 C C . ILE A 1 99 ? -8.151 2.648 4.546 1.00 98.06 99 ILE A C 1
ATOM 740 O O . ILE A 1 99 ? -7.165 2.897 3.851 1.00 98.06 99 ILE A O 1
ATOM 744 N N . THR A 1 100 ? -9.104 1.796 4.161 1.00 97.06 100 THR A N 1
ATOM 745 C CA . THR A 1 100 ? -9.096 1.063 2.883 1.00 97.06 100 THR A CA 1
ATOM 746 C C . THR A 1 100 ? -9.001 2.025 1.698 1.00 97.06 100 THR A C 1
ATOM 748 O O . THR A 1 100 ? -8.176 1.839 0.805 1.00 97.06 100 THR A O 1
ATOM 751 N N . GLU A 1 101 ? -9.781 3.105 1.720 1.00 97.31 101 GLU A N 1
ATOM 752 C CA . GLU A 1 101 ? -9.766 4.135 0.685 1.00 97.31 101 GLU A CA 1
ATOM 753 C C . GLU A 1 101 ? -8.414 4.865 0.626 1.00 97.31 101 GLU A C 1
ATOM 755 O O . GLU A 1 101 ? -7.897 5.144 -0.455 1.00 97.31 101 GLU A O 1
ATOM 760 N N . ARG A 1 102 ? -7.781 5.152 1.772 1.00 97.81 102 ARG A N 1
ATOM 761 C CA . ARG A 1 102 ? -6.424 5.729 1.792 1.00 97.81 102 ARG A CA 1
ATOM 762 C C . ARG A 1 102 ? -5.410 4.797 1.130 1.00 97.81 102 ARG A C 1
ATOM 764 O O . ARG A 1 102 ? -4.636 5.261 0.297 1.00 97.81 102 ARG A O 1
ATOM 771 N N . VAL A 1 103 ? -5.435 3.505 1.461 1.00 97.19 103 VAL A N 1
ATOM 772 C CA . VAL A 1 103 ? -4.563 2.493 0.838 1.00 97.19 103 VAL A CA 1
ATOM 773 C C . VAL A 1 103 ? -4.778 2.468 -0.677 1.00 97.19 103 VAL A C 1
ATOM 775 O O . VAL A 1 103 ? -3.814 2.590 -1.435 1.00 97.19 103 VAL A O 1
ATOM 778 N N . ALA A 1 104 ? -6.038 2.390 -1.116 1.00 96.88 104 ALA A N 1
ATOM 779 C CA . ALA A 1 104 ? -6.402 2.389 -2.529 1.00 96.88 104 ALA A CA 1
ATOM 780 C C . ALA A 1 104 ? -5.904 3.650 -3.254 1.00 96.88 104 ALA A C 1
ATOM 782 O O . ALA A 1 104 ? -5.356 3.542 -4.347 1.00 96.88 104 ALA A O 1
ATOM 783 N N . ASN A 1 105 ? -6.005 4.828 -2.632 1.00 98.12 105 ASN A N 1
ATOM 784 C CA . ASN A 1 105 ? -5.523 6.084 -3.210 1.00 98.12 105 ASN A CA 1
ATOM 785 C C . ASN A 1 105 ? -3.995 6.100 -3.407 1.00 98.12 105 ASN A C 1
ATOM 787 O O . ASN A 1 105 ? -3.525 6.555 -4.450 1.00 98.12 105 ASN A O 1
ATOM 791 N N . TYR A 1 106 ? -3.204 5.573 -2.462 1.00 98.00 106 TYR A N 1
ATOM 792 C CA . TYR A 1 106 ? -1.746 5.469 -2.644 1.00 98.00 106 TYR A CA 1
ATOM 793 C C . TYR A 1 106 ? -1.367 4.492 -3.759 1.00 98.00 106 TYR A C 1
ATOM 795 O O . TYR A 1 106 ? -0.473 4.785 -4.555 1.00 98.00 106 TYR A O 1
ATOM 803 N N . ILE A 1 107 ? -2.062 3.353 -3.844 1.00 97.06 107 ILE A N 1
ATOM 804 C CA . ILE A 1 107 ? -1.866 2.377 -4.924 1.00 97.06 107 ILE A CA 1
ATOM 805 C C . ILE A 1 107 ? -2.254 3.000 -6.270 1.00 97.06 107 ILE A C 1
ATOM 807 O O . ILE A 1 107 ? -1.487 2.905 -7.225 1.00 97.06 107 ILE A O 1
ATOM 811 N N . ALA A 1 108 ? -3.397 3.685 -6.344 1.00 97.38 108 ALA A N 1
ATOM 812 C CA . ALA A 1 108 ? -3.867 4.360 -7.550 1.00 97.38 108 ALA A CA 1
ATOM 813 C C . ALA A 1 108 ? -2.886 5.444 -8.016 1.00 97.38 108 ALA A C 1
ATOM 815 O O . ALA A 1 108 ? -2.599 5.543 -9.208 1.00 97.38 108 ALA A O 1
ATOM 816 N N . TYR A 1 109 ? -2.318 6.213 -7.084 1.00 97.88 109 TYR A N 1
ATOM 817 C CA . TYR A 1 109 ? -1.285 7.198 -7.391 1.00 97.88 109 TYR A CA 1
ATOM 818 C C . TYR A 1 109 ? -0.017 6.550 -7.965 1.00 97.88 109 TYR A C 1
ATOM 820 O O . TYR A 1 109 ? 0.491 6.991 -8.991 1.00 97.88 109 TYR A O 1
ATOM 828 N N . ALA A 1 110 ? 0.470 5.459 -7.368 1.00 97.00 110 ALA A N 1
ATOM 829 C CA . ALA A 1 110 ? 1.600 4.723 -7.932 1.00 97.00 110 ALA A CA 1
ATOM 830 C C . ALA A 1 110 ? 1.276 4.163 -9.332 1.00 97.00 110 ALA A C 1
ATOM 832 O O . ALA A 1 110 ? 2.079 4.290 -10.257 1.00 97.00 110 ALA A O 1
ATOM 833 N N . CYS A 1 111 ? 0.076 3.601 -9.512 1.00 97.25 111 CYS A N 1
ATOM 834 C CA . CYS A 1 111 ? -0.386 3.063 -10.791 1.00 97.25 111 CYS A CA 1
ATOM 835 C C . CYS A 1 111 ? -0.491 4.139 -11.877 1.00 97.25 111 CYS A C 1
ATOM 837 O O . CYS A 1 111 ? -0.156 3.862 -13.027 1.00 97.25 111 CYS A O 1
ATOM 839 N N . SER A 1 112 ? -0.916 5.361 -11.541 1.00 97.62 112 SER A N 1
ATOM 840 C CA . SER A 1 112 ? -1.020 6.452 -12.518 1.00 97.62 112 SER A CA 1
ATOM 841 C C . SER A 1 112 ? 0.353 6.844 -13.069 1.00 97.62 112 SER A C 1
ATOM 843 O O . SER A 1 112 ? 0.511 6.999 -14.280 1.00 97.62 112 SER A O 1
ATOM 845 N N . ILE A 1 113 ? 1.373 6.896 -12.210 1.00 96.00 113 ILE A N 1
ATOM 846 C CA . ILE A 1 113 ? 2.752 7.180 -12.620 1.00 96.00 113 ILE A CA 1
ATOM 847 C C . ILE A 1 113 ? 3.300 6.044 -13.479 1.00 96.00 113 ILE A C 1
ATOM 849 O O . ILE A 1 113 ? 3.862 6.292 -14.545 1.00 96.00 113 ILE A O 1
ATOM 853 N N . ILE A 1 114 ? 3.106 4.794 -13.051 1.00 95.38 114 ILE A N 1
ATOM 854 C CA . ILE A 1 114 ? 3.532 3.615 -13.817 1.00 95.38 114 ILE A CA 1
ATOM 855 C C . ILE A 1 114 ? 2.864 3.607 -15.196 1.00 95.38 114 ILE A C 1
ATOM 857 O O . ILE A 1 114 ? 3.534 3.345 -16.195 1.00 95.38 114 ILE A O 1
ATOM 861 N N . SER A 1 115 ? 1.575 3.946 -15.266 1.00 97.00 115 SER A N 1
ATOM 862 C CA . SER A 1 115 ? 0.813 4.025 -16.512 1.00 97.00 115 SER A CA 1
ATOM 863 C C . SER A 1 115 ? 1.434 5.017 -17.496 1.00 97.00 115 SER A C 1
ATOM 865 O O . SER A 1 115 ? 1.768 4.638 -18.616 1.00 97.00 115 SER A O 1
ATOM 867 N N . VAL A 1 116 ? 1.695 6.253 -17.061 1.00 96.94 116 VAL A N 1
ATOM 868 C CA . VAL A 1 116 ? 2.293 7.288 -17.924 1.00 96.94 116 VAL A CA 1
ATOM 869 C C . VAL A 1 116 ? 3.718 6.923 -18.352 1.00 96.94 116 VAL A C 1
ATOM 871 O O . VAL A 1 116 ? 4.107 7.187 -19.486 1.00 96.94 116 VAL A O 1
ATOM 874 N N . MET A 1 117 ? 4.496 6.286 -17.474 1.00 95.06 117 MET A N 1
ATOM 875 C CA . MET A 1 117 ? 5.895 5.942 -17.750 1.00 95.06 117 MET A CA 1
ATOM 876 C C . MET A 1 117 ? 6.072 4.711 -18.643 1.00 95.06 117 MET A C 1
ATOM 878 O O . MET A 1 117 ? 7.102 4.590 -19.304 1.00 95.06 117 MET A O 1
ATOM 882 N N . SER A 1 118 ? 5.121 3.773 -18.632 1.00 94.12 118 SER A N 1
ATOM 883 C CA . SER A 1 118 ? 5.294 2.465 -19.283 1.00 94.12 118 SER A CA 1
ATOM 884 C C . SER A 1 118 ? 4.211 2.093 -20.292 1.00 94.12 118 SER A C 1
ATOM 886 O O . SER A 1 118 ? 4.414 1.142 -21.043 1.00 94.12 118 SER A O 1
ATOM 888 N N . ASN A 1 119 ? 3.098 2.832 -20.338 1.00 96.62 119 ASN A N 1
ATOM 889 C CA . ASN A 1 119 ? 1.929 2.554 -21.175 1.00 96.62 119 ASN A CA 1
ATOM 890 C C . ASN A 1 119 ? 1.553 1.053 -21.206 1.00 96.62 119 ASN A C 1
ATOM 892 O O . ASN A 1 119 ? 1.522 0.430 -22.275 1.00 96.62 119 ASN A O 1
ATOM 896 N N . PRO A 1 120 ? 1.348 0.422 -20.035 1.00 96.75 120 PRO A N 1
ATOM 897 C CA . PRO A 1 120 ? 1.147 -1.010 -19.966 1.00 96.75 120 PRO A CA 1
ATOM 898 C C . PRO A 1 120 ? -0.265 -1.366 -20.437 1.00 96.75 120 PRO A C 1
ATOM 900 O O . PRO A 1 120 ? -1.234 -0.668 -20.143 1.00 96.75 120 PRO A O 1
ATOM 903 N N . LYS A 1 121 ? -0.411 -2.519 -21.098 1.00 97.69 121 LYS A N 1
ATOM 904 C CA . LYS A 1 121 ? -1.742 -3.058 -21.419 1.00 97.69 121 LYS A CA 1
ATOM 905 C C . LYS A 1 121 ? -2.514 -3.482 -20.162 1.00 97.69 121 LYS A C 1
ATOM 907 O O . LYS A 1 121 ? -3.738 -3.412 -20.145 1.00 97.69 121 LYS A O 1
ATOM 912 N N . TYR A 1 122 ? -1.800 -3.935 -19.132 1.00 97.19 122 TYR A N 1
ATOM 913 C CA . TYR A 1 122 ? -2.371 -4.420 -17.879 1.00 97.19 122 TYR A CA 1
ATOM 914 C C . TYR A 1 122 ? -1.526 -3.962 -16.692 1.00 97.19 122 TYR A C 1
ATOM 916 O O . TYR A 1 122 ? -0.298 -3.984 -16.759 1.00 97.19 122 TYR A O 1
ATOM 924 N N . ILE A 1 123 ? -2.192 -3.631 -15.587 1.00 96.75 123 ILE A N 1
ATOM 925 C CA . ILE A 1 123 ? -1.583 -3.534 -14.260 1.00 96.75 123 ILE A CA 1
ATOM 926 C C . ILE A 1 123 ? -2.194 -4.659 -13.430 1.00 96.75 123 ILE A C 1
ATOM 928 O O . ILE A 1 123 ? -3.414 -4.742 -13.308 1.00 96.75 123 ILE A O 1
ATOM 932 N N . ILE A 1 124 ? -1.351 -5.541 -12.901 1.00 95.50 124 ILE A N 1
ATOM 933 C CA . ILE A 1 124 ? -1.784 -6.701 -12.121 1.00 95.50 124 ILE A CA 1
ATOM 934 C C . ILE A 1 124 ? -1.434 -6.436 -10.661 1.00 95.50 124 ILE A C 1
ATOM 936 O O . ILE A 1 124 ? -0.261 -6.279 -10.323 1.00 95.50 124 ILE A O 1
ATOM 940 N N . LEU A 1 125 ? -2.451 -6.382 -9.804 1.00 93.69 125 LEU A N 1
ATOM 941 C CA . LEU A 1 125 ? -2.287 -6.292 -8.356 1.00 93.69 125 LEU A CA 1
ATOM 942 C C . LEU A 1 125 ? -2.341 -7.708 -7.778 1.00 93.69 125 LEU A C 1
ATOM 944 O O . LEU A 1 125 ? -3.323 -8.416 -7.981 1.00 93.69 125 LEU A O 1
ATOM 948 N N . GLY A 1 126 ? -1.281 -8.122 -7.089 1.00 91.31 126 GLY A N 1
ATOM 949 C CA . GLY A 1 126 ? -1.165 -9.460 -6.507 1.00 91.31 126 GLY A CA 1
ATOM 950 C C . GLY A 1 126 ? -0.584 -9.448 -5.094 1.00 91.31 126 GLY A C 1
ATOM 951 O O . GLY A 1 126 ? -0.380 -8.392 -4.494 1.00 91.31 126 GLY A O 1
ATOM 952 N N . GLY A 1 127 ? -0.273 -10.640 -4.581 1.00 86.75 127 GLY A N 1
ATOM 953 C CA . GLY A 1 127 ? 0.236 -10.857 -3.223 1.00 86.75 127 GLY A CA 1
ATOM 954 C C . GLY A 1 127 ? -0.885 -11.079 -2.204 1.00 86.75 127 GLY A C 1
ATOM 955 O O . GLY A 1 127 ? -2.050 -10.890 -2.510 1.00 86.75 127 GLY A O 1
ATOM 956 N N . GLY A 1 128 ? -0.557 -11.457 -0.965 1.00 82.19 128 GLY A N 1
ATOM 957 C CA . GLY A 1 128 ? -1.581 -11.834 0.032 1.00 82.19 128 GLY A CA 1
ATOM 958 C C . GLY A 1 128 ? -2.600 -10.736 0.383 1.00 82.19 128 GLY A C 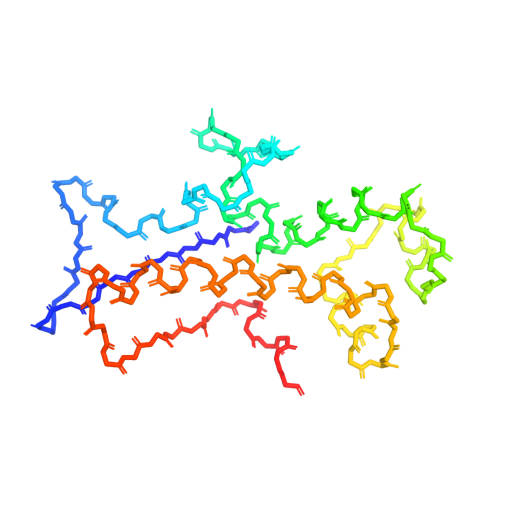1
ATOM 959 O O . GLY A 1 128 ? -3.629 -11.018 0.977 1.00 82.19 128 GLY A O 1
ATOM 960 N N . MET A 1 129 ? -2.333 -9.484 0.004 1.00 85.06 129 MET A N 1
ATOM 961 C CA . MET A 1 129 ? -3.262 -8.363 0.170 1.00 85.06 129 MET A CA 1
ATOM 962 C C . MET A 1 129 ? -4.289 -8.250 -0.965 1.00 85.06 129 MET A C 1
ATOM 964 O O . MET A 1 129 ? -5.293 -7.569 -0.787 1.00 85.06 129 MET A O 1
ATOM 968 N N . SER A 1 130 ? -4.071 -8.888 -2.122 1.00 83.00 130 SER A N 1
ATOM 969 C CA . SER A 1 130 ? -5.015 -8.819 -3.246 1.00 83.00 130 SER A CA 1
ATOM 970 C C . SER A 1 130 ? -6.303 -9.606 -2.990 1.00 83.00 130 SER A C 1
ATOM 972 O O . SER A 1 130 ? -7.326 -9.276 -3.573 1.00 83.00 130 SER A O 1
ATOM 974 N N . GLU A 1 131 ? -6.287 -10.576 -2.070 1.00 78.31 131 GLU A N 1
ATOM 975 C CA . GLU A 1 131 ? -7.483 -11.315 -1.618 1.00 78.31 131 GLU A CA 1
ATOM 976 C C . GLU A 1 131 ? -8.464 -10.437 -0.817 1.00 78.31 131 GLU A C 1
ATOM 978 O O . GLU A 1 131 ? -9.602 -10.817 -0.546 1.00 78.31 131 GLU A O 1
ATOM 983 N N . ALA A 1 132 ? -8.046 -9.234 -0.416 1.00 72.12 132 ALA A N 1
ATOM 984 C CA . ALA A 1 132 ? -8.898 -8.313 0.323 1.00 72.12 132 ALA A CA 1
ATOM 985 C C . ALA A 1 132 ? -9.985 -7.646 -0.542 1.00 72.12 132 ALA A C 1
ATOM 987 O O . ALA A 1 132 ? -10.895 -7.048 0.027 1.00 72.12 132 ALA A O 1
ATOM 988 N N . GLY A 1 133 ? -9.887 -7.721 -1.875 1.00 59.81 133 GLY A N 1
ATOM 989 C CA . GLY A 1 133 ? -10.787 -7.040 -2.814 1.00 59.81 133 GLY A CA 1
ATOM 990 C C . GLY A 1 133 ? -12.117 -7.743 -3.113 1.00 59.81 133 GLY A C 1
ATOM 991 O O . GLY A 1 133 ? -13.003 -7.080 -3.648 1.00 59.81 133 GLY A O 1
ATOM 992 N N . ASP A 1 134 ? -12.257 -9.025 -2.763 1.00 52.62 134 ASP A N 1
ATOM 993 C CA . ASP A 1 134 ? -13.471 -9.840 -2.980 1.00 52.62 134 ASP A CA 1
ATOM 994 C C . ASP A 1 134 ? -14.439 -9.799 -1.789 1.00 52.62 134 ASP A C 1
ATOM 996 O O . ASP A 1 134 ? -15.661 -9.624 -1.983 1.00 52.62 134 ASP A O 1
#

Organism: NCBI:txid214473

Sequence (134 aa):
TGVGGGIISNGKLVHGHNGSGAEIGHFRVDFDQRFACNCGKNGCLETVASATGVVNLVKFYHPKLTIKSSILELIKEDRVTAKDVFDASKKGDLFCLFITERVANYIAYACSIISVMSNPKYIILGGGMSEAGD